Protein AF-A0A2V8TGN6-F1 (afdb_monomer)

Nearest PDB structures (foldseek):
  2x7m-assembly1_A  TM=7.343E-01  e=1.827E-06  Methanopyrus kandleri AV19
  3zvs-assembly3_C  TM=8.203E-01  e=1.052E-05  Archaeoglobus fulgidus
  3lmc-assembly1_A  TM=6.578E-01  e=2.519E-04  Methanocorpusculum labreanum Z
  2p1r-assembly2_D  TM=4.481E-01  e=7.794E-01  Salmonella enterica subsp. enterica serovar Typhimurium str. LT2
  1b0a-assembly1_A  TM=4.377E-01  e=5.813E+00  Escherichia coli K-12

Secondary structure (DSSP, 8-state):
---PPPEEEEEESS--HHHHHHHHHHHHHHH-S-EEE-PPPPPPTT-EETTTTEEEHHHHHHHSPPSS--PPPPPP-----S--------------PPPPSEEEEEESSEEEETTEEEESEEEETTTTEEEEE-TTT--------------------------------PPP-

Foldseek 3Di:
DPQFFEEEEAEEPPDDPVRVVVVQVVCCVVVVGHYYYDYHQYQDPPQQDPVLREGAFVRVQVSFQQLDPPPPDPPDPPPDPDDDDDDDDDDPDDPDDPRHQAYEYEYAGFYDHVPGSTDQKDDDVVSRYMYGYDPVVDPPPPPPPPPPDDDDDDDDDDDDDDDDDDDDDDDDD

Radius of gyration: 22.88 Å; Cα contacts (8 Å, |Δi|>4): 226; chains: 1; bounding box: 48×79×53 Å

Sequence (173 aa):
MEGKPAVILHPVGPLDREEMDAIVRQARRAIGLAVEVGAEIAFPPGALDSRRGQILAPRLLAAVPATVETPPPPLPPITYGGAVAASSPTVASRPAQPAPFARVAVADQDLYAPGQEFIFALADAKGRRAVLARPRCGRSRRSTGRTTGSAARATTSSVAGCAGSLEAGVPQA

Structure (mmCIF, N/CA/C/O backbone):
data_AF-A0A2V8TGN6-F1
#
_entry.id   AF-A0A2V8TGN6-F1
#
loop_
_atom_site.group_PDB
_atom_site.id
_atom_site.type_symbol
_atom_site.label_atom_id
_atom_site.label_alt_id
_atom_site.label_comp_id
_atom_site.label_asym_id
_atom_site.label_entity_id
_atom_site.label_seq_id
_atom_site.pdbx_PDB_ins_code
_atom_site.Cartn_x
_atom_site.Cartn_y
_atom_site.Cartn_z
_atom_site.occupancy
_atom_site.B_iso_or_equiv
_atom_site.auth_seq_id
_atom_site.auth_comp_id
_atom_site.auth_asym_id
_atom_site.auth_atom_id
_atom_site.pdbx_PDB_model_num
ATOM 1 N N . MET A 1 1 ? -6.617 9.748 27.458 1.00 47.91 1 MET A N 1
ATOM 2 C CA . MET A 1 1 ? -6.953 9.863 26.026 1.00 47.91 1 MET A CA 1
ATOM 3 C C . MET A 1 1 ? -6.569 8.544 25.387 1.00 47.91 1 MET A C 1
ATOM 5 O O . MET A 1 1 ? -5.385 8.312 25.185 1.00 47.91 1 MET A O 1
ATOM 9 N N . GLU A 1 2 ? -7.530 7.638 25.209 1.00 51.69 2 GLU A N 1
ATOM 10 C CA . GLU A 1 2 ? -7.289 6.372 24.507 1.00 51.69 2 GLU A CA 1
ATOM 11 C C . GLU A 1 2 ? -6.730 6.668 23.115 1.00 51.69 2 GLU A C 1
ATOM 13 O O . GLU A 1 2 ? -7.263 7.509 22.385 1.00 51.69 2 GLU A O 1
ATOM 18 N N . GLY A 1 3 ? -5.607 6.032 22.781 1.00 63.72 3 GLY A N 1
ATOM 19 C CA . GLY A 1 3 ? -4.946 6.211 21.496 1.00 63.72 3 GLY A CA 1
ATOM 20 C C . GLY A 1 3 ? -5.881 5.757 20.385 1.00 63.72 3 GLY A C 1
ATOM 21 O O . GLY A 1 3 ? -6.118 4.562 20.230 1.00 63.72 3 GLY A O 1
ATOM 22 N N . LYS A 1 4 ? -6.443 6.711 19.632 1.00 70.00 4 LYS A N 1
ATOM 23 C CA . LYS A 1 4 ? -7.260 6.398 18.456 1.00 70.00 4 LYS A CA 1
ATOM 24 C C . LYS A 1 4 ? -6.442 5.496 17.527 1.00 70.00 4 LYS A C 1
ATOM 26 O O . LYS A 1 4 ? -5.278 5.815 17.277 1.00 70.00 4 LYS A O 1
ATOM 31 N N . PRO A 1 5 ? -7.022 4.402 17.011 1.00 70.81 5 PRO A N 1
ATOM 32 C CA . PRO A 1 5 ? -6.284 3.477 16.173 1.00 70.81 5 PRO A CA 1
ATOM 33 C C . PRO A 1 5 ? -5.836 4.216 14.908 1.00 70.81 5 PRO A C 1
ATOM 35 O O . PRO A 1 5 ? -6.652 4.763 14.162 1.00 70.81 5 PRO A O 1
ATOM 38 N N . ALA A 1 6 ? -4.521 4.294 14.718 1.00 86.81 6 ALA A N 1
ATOM 39 C CA . ALA A 1 6 ? -3.920 5.049 13.631 1.00 86.81 6 ALA A CA 1
ATOM 40 C C . ALA A 1 6 ? -3.830 4.200 12.357 1.00 86.81 6 ALA A C 1
ATOM 42 O O . ALA A 1 6 ? -3.623 2.985 12.409 1.00 86.81 6 ALA A O 1
ATOM 43 N N . VAL A 1 7 ? -3.977 4.843 11.202 1.00 94.19 7 VAL A N 1
ATOM 44 C CA . VAL A 1 7 ? -3.603 4.275 9.904 1.00 94.19 7 VAL A CA 1
ATOM 45 C C . VAL A 1 7 ? -2.120 4.549 9.688 1.00 94.19 7 VAL A C 1
ATOM 47 O O . VAL A 1 7 ? -1.693 5.698 9.770 1.00 94.19 7 VAL A O 1
ATOM 50 N N . ILE A 1 8 ? -1.329 3.518 9.400 1.00 95.50 8 ILE A N 1
ATOM 51 C CA . ILE A 1 8 ? 0.108 3.678 9.146 1.00 95.50 8 ILE A CA 1
ATOM 52 C C . ILE A 1 8 ? 0.356 3.633 7.641 1.00 95.50 8 ILE A C 1
ATOM 54 O O . ILE A 1 8 ? 0.021 2.645 6.986 1.00 95.50 8 ILE A O 1
ATOM 58 N N . LEU A 1 9 ? 0.953 4.691 7.096 1.00 96.56 9 LEU A N 1
ATOM 59 C CA . LEU A 1 9 ? 1.386 4.769 5.706 1.00 96.56 9 LEU A CA 1
ATOM 60 C C . LEU A 1 9 ? 2.859 4.383 5.599 1.00 96.56 9 LEU A C 1
ATOM 62 O O . LEU A 1 9 ? 3.710 5.008 6.222 1.00 96.56 9 LEU A O 1
ATOM 66 N N . HIS A 1 10 ? 3.163 3.381 4.792 1.00 97.06 10 HIS A N 1
ATOM 67 C CA . HIS A 1 10 ? 4.518 2.918 4.534 1.00 97.06 10 HIS A CA 1
ATOM 68 C C . HIS A 1 10 ? 4.951 3.367 3.132 1.00 97.06 10 HIS A C 1
ATOM 70 O O . HIS A 1 10 ? 4.313 2.953 2.161 1.00 97.06 10 HIS A O 1
ATOM 76 N N . PRO A 1 11 ? 5.993 4.201 2.986 1.00 97.12 11 PRO A N 1
ATOM 77 C CA . PRO A 1 11 ? 6.512 4.531 1.666 1.00 97.12 11 PRO A CA 1
ATOM 78 C C . PRO A 1 11 ? 7.177 3.302 1.033 1.00 97.12 11 PRO A C 1
ATOM 80 O O . PRO A 1 11 ? 7.785 2.482 1.727 1.00 97.12 11 PRO A O 1
ATOM 83 N N . VAL A 1 12 ? 7.033 3.174 -0.284 1.00 96.12 12 VAL A N 1
ATOM 84 C CA . VAL A 1 12 ? 7.664 2.144 -1.111 1.00 96.12 12 VAL A CA 1
ATOM 85 C C . VAL A 1 12 ? 8.347 2.838 -2.285 1.00 96.12 12 VAL A C 1
ATOM 87 O O . VAL A 1 12 ? 7.674 3.348 -3.183 1.00 96.12 12 VAL A O 1
ATOM 90 N N . GLY A 1 13 ? 9.680 2.840 -2.268 1.00 92.44 13 GLY A N 1
ATOM 91 C CA . GLY A 1 13 ? 10.501 3.518 -3.267 1.00 92.44 13 GLY A CA 1
ATOM 92 C C . GLY A 1 13 ? 10.798 4.984 -2.935 1.00 92.44 13 GLY A C 1
ATOM 93 O O . GLY A 1 13 ? 10.536 5.426 -1.815 1.00 92.44 13 GLY A O 1
ATOM 94 N N . PRO A 1 14 ? 11.376 5.739 -3.890 1.00 91.31 14 PRO A N 1
ATOM 95 C CA . PRO A 1 14 ? 11.829 7.117 -3.698 1.00 91.31 14 PRO A CA 1
ATOM 96 C C . PRO A 1 14 ? 10.657 8.106 -3.568 1.00 91.31 14 PRO A C 1
ATOM 98 O O . PRO A 1 14 ? 10.357 8.882 -4.473 1.00 91.31 14 PRO A O 1
ATOM 101 N N . LEU A 1 15 ? 9.988 8.076 -2.418 1.00 90.94 15 LEU A N 1
ATOM 102 C CA . LEU A 1 15 ? 8.974 9.043 -2.014 1.00 90.94 15 LEU A CA 1
ATOM 103 C C . LEU A 1 15 ? 9.602 10.092 -1.102 1.00 90.94 15 LEU A C 1
ATOM 105 O O . LEU A 1 15 ? 10.072 9.784 -0.005 1.00 90.94 15 LEU A O 1
ATOM 109 N N . ASP A 1 16 ? 9.568 11.347 -1.540 1.00 91.94 16 ASP A N 1
ATOM 110 C CA . ASP A 1 16 ? 10.080 12.454 -0.745 1.00 91.94 16 ASP A CA 1
ATOM 111 C C . ASP A 1 16 ? 9.243 12.655 0.524 1.00 91.94 16 ASP A C 1
ATOM 113 O O . ASP A 1 16 ? 8.016 12.511 0.543 1.00 91.94 16 ASP A O 1
ATOM 117 N N . ARG A 1 17 ? 9.906 13.070 1.604 1.00 90.62 17 ARG A N 1
ATOM 118 C CA . ARG A 1 17 ? 9.247 13.304 2.895 1.00 90.62 17 ARG A CA 1
ATOM 119 C C . ARG A 1 17 ? 8.128 14.345 2.810 1.00 90.62 17 ARG A C 1
ATOM 121 O O . ARG A 1 17 ? 7.062 14.134 3.378 1.00 90.62 17 ARG A O 1
ATOM 128 N N . GLU A 1 18 ? 8.349 15.437 2.074 1.00 92.62 18 GLU A N 1
ATOM 129 C CA . GLU A 1 18 ? 7.343 16.495 1.872 1.00 92.62 18 GLU A CA 1
ATOM 130 C C . GLU A 1 18 ? 6.064 15.942 1.229 1.00 92.62 18 GLU A C 1
ATOM 132 O O . GLU A 1 18 ? 4.944 16.334 1.572 1.00 92.62 18 GLU A O 1
ATOM 137 N N . GLU A 1 19 ? 6.234 15.005 0.302 1.00 91.50 19 GLU A N 1
ATOM 138 C CA . GLU A 1 19 ? 5.133 14.373 -0.391 1.00 91.50 19 GLU A CA 1
ATOM 139 C C . GLU A 1 19 ? 4.360 13.425 0.522 1.00 91.50 19 GLU A C 1
ATOM 141 O O . GLU A 1 19 ? 3.133 13.511 0.591 1.00 91.50 19 GLU A O 1
ATOM 146 N N . MET A 1 20 ? 5.064 12.577 1.273 1.00 95.00 20 MET A N 1
ATOM 147 C CA . MET A 1 20 ? 4.429 11.726 2.276 1.00 95.00 20 MET A CA 1
ATOM 148 C C . MET A 1 20 ? 3.659 12.556 3.304 1.00 95.00 20 MET A C 1
ATOM 150 O O . MET A 1 20 ? 2.516 12.226 3.624 1.00 95.00 20 MET A O 1
ATOM 154 N N . ASP A 1 21 ? 4.212 13.685 3.750 1.00 94.56 21 ASP A N 1
ATOM 155 C CA . ASP A 1 21 ? 3.523 14.605 4.654 1.00 94.56 21 ASP A CA 1
ATOM 156 C C . ASP A 1 21 ? 2.257 15.204 4.014 1.00 94.56 21 ASP A C 1
ATOM 158 O O . ASP A 1 21 ? 1.237 15.378 4.689 1.00 94.56 21 ASP A O 1
ATOM 162 N N . ALA A 1 22 ? 2.279 15.504 2.711 1.00 93.50 22 ALA A N 1
ATOM 163 C CA . ALA A 1 22 ? 1.097 15.964 1.982 1.00 93.50 22 ALA A CA 1
ATOM 164 C C . ALA A 1 22 ? 0.007 14.883 1.909 1.00 93.50 22 ALA A C 1
ATOM 166 O O . ALA A 1 22 ? -1.159 15.176 2.193 1.00 93.50 22 ALA A O 1
ATOM 167 N N . ILE A 1 23 ? 0.389 13.637 1.612 1.00 93.94 23 ILE A N 1
ATOM 168 C CA . ILE A 1 23 ? -0.522 12.484 1.583 1.00 93.94 23 ILE A CA 1
ATOM 169 C C . ILE A 1 23 ? -1.134 12.261 2.970 1.00 93.94 23 ILE A C 1
ATOM 171 O O . ILE A 1 23 ? -2.351 12.120 3.085 1.00 93.94 23 ILE A O 1
ATOM 175 N N . VAL A 1 24 ? -0.331 12.310 4.037 1.00 95.25 24 VAL A N 1
ATOM 176 C CA . VAL A 1 24 ? -0.809 12.188 5.423 1.00 95.25 24 VAL A CA 1
ATOM 177 C C . VAL A 1 24 ? -1.819 13.279 5.757 1.00 95.25 24 VAL A C 1
ATOM 179 O O . VAL A 1 24 ? -2.886 12.974 6.290 1.00 95.25 24 VAL A O 1
ATOM 182 N N . ARG A 1 25 ? -1.531 14.549 5.438 1.00 95.06 25 ARG A N 1
ATOM 183 C CA . ARG A 1 25 ? -2.471 15.656 5.688 1.00 95.06 25 ARG A CA 1
ATOM 184 C C . ARG A 1 25 ? -3.803 15.437 4.972 1.00 95.06 25 ARG A C 1
ATOM 186 O O . ARG A 1 25 ? -4.857 15.621 5.582 1.00 95.06 25 ARG A O 1
ATOM 193 N N . GLN A 1 26 ? -3.763 15.024 3.707 1.00 94.50 26 GLN A N 1
ATOM 194 C CA . GLN A 1 26 ? -4.968 14.764 2.922 1.00 94.50 26 GLN A CA 1
ATOM 195 C C . GLN A 1 26 ? -5.750 13.557 3.459 1.00 94.50 26 GLN A C 1
ATOM 197 O O . GLN A 1 26 ? -6.962 13.655 3.641 1.00 94.50 26 GLN A O 1
ATOM 202 N N . ALA A 1 27 ? -5.068 12.459 3.789 1.00 93.56 27 ALA A N 1
ATOM 203 C CA . ALA A 1 27 ? -5.680 11.259 4.353 1.00 93.56 27 ALA A CA 1
ATOM 204 C C . ALA A 1 27 ? -6.326 11.530 5.722 1.00 93.56 27 ALA A C 1
ATOM 206 O O . ALA A 1 27 ? -7.468 11.132 5.946 1.00 93.56 27 ALA A O 1
ATOM 207 N N . ARG A 1 28 ? -5.653 12.277 6.612 1.00 94.56 28 ARG A N 1
ATOM 208 C CA . ARG A 1 28 ? -6.223 12.703 7.907 1.00 94.56 28 ARG A CA 1
ATOM 209 C C . ARG A 1 28 ? -7.505 13.505 7.713 1.00 94.56 28 ARG A C 1
ATOM 211 O O . ARG A 1 28 ? -8.491 13.251 8.398 1.00 94.56 28 ARG A O 1
ATOM 218 N N . ARG A 1 29 ? -7.500 14.451 6.767 1.00 95.25 29 ARG A N 1
ATOM 219 C CA . ARG A 1 29 ? -8.672 15.281 6.458 1.00 95.25 29 ARG A CA 1
ATOM 220 C C . ARG A 1 29 ? -9.831 14.459 5.891 1.00 95.25 29 ARG A C 1
ATOM 222 O O . ARG A 1 29 ? -10.971 14.737 6.239 1.00 95.25 29 ARG A O 1
ATOM 229 N N . ALA A 1 30 ? -9.549 13.489 5.023 1.00 94.44 30 ALA A N 1
ATOM 230 C CA . ALA A 1 30 ? -10.573 12.687 4.358 1.00 94.44 30 ALA A CA 1
ATOM 231 C C . ALA A 1 30 ? -11.187 11.614 5.272 1.00 94.44 30 ALA A C 1
ATOM 233 O O . ALA A 1 30 ? -12.394 11.409 5.247 1.00 94.44 30 ALA A O 1
ATOM 234 N N . ILE A 1 31 ? -10.362 10.933 6.073 1.00 92.94 31 ILE A N 1
ATOM 235 C CA . ILE A 1 31 ? -10.778 9.762 6.861 1.00 92.94 31 ILE A CA 1
ATOM 236 C C . ILE A 1 31 ? -11.197 10.164 8.287 1.00 92.94 31 ILE A C 1
ATOM 238 O O . ILE A 1 31 ? -11.948 9.447 8.941 1.00 92.94 31 ILE A O 1
ATOM 242 N N . GLY A 1 32 ? -10.706 11.296 8.805 1.00 92.50 32 GLY A N 1
ATOM 243 C CA . GLY A 1 32 ? -10.969 11.724 10.186 1.00 92.50 32 GLY A CA 1
ATOM 244 C C . GLY A 1 32 ? -10.274 10.864 11.253 1.00 92.50 32 GLY A C 1
ATOM 245 O O . GLY A 1 32 ? -10.562 10.997 12.444 1.00 92.50 32 GLY A O 1
ATOM 246 N N . LEU A 1 33 ? -9.351 9.987 10.843 1.00 91.31 33 LEU A N 1
ATOM 247 C CA . LEU A 1 33 ? -8.527 9.156 11.720 1.00 91.31 33 LEU A CA 1
ATOM 248 C C . LEU A 1 33 ? -7.108 9.719 11.850 1.00 91.31 33 LEU A C 1
ATOM 250 O O . LEU A 1 33 ? -6.636 10.491 11.011 1.00 91.31 33 LEU A O 1
ATOM 254 N N . ALA A 1 34 ? -6.411 9.305 12.911 1.00 92.50 34 ALA A N 1
ATOM 255 C CA . ALA A 1 34 ? -4.977 9.533 13.016 1.00 92.50 34 ALA A CA 1
ATOM 256 C C . ALA A 1 34 ? -4.268 8.764 11.891 1.00 92.50 34 ALA A C 1
ATOM 258 O O . ALA A 1 34 ? -4.564 7.595 11.650 1.00 92.50 34 ALA A O 1
ATOM 259 N N . VAL A 1 35 ? -3.350 9.429 11.193 1.00 95.12 35 VAL A N 1
ATOM 260 C CA . VAL A 1 35 ? -2.538 8.815 10.134 1.00 95.12 35 VAL A CA 1
ATOM 261 C C . VAL A 1 35 ? -1.080 9.101 10.430 1.00 95.12 35 VAL A C 1
ATOM 263 O O . VAL A 1 35 ? -0.732 10.259 10.659 1.00 95.12 35 VAL A O 1
ATOM 266 N N . GLU A 1 36 ? -0.236 8.085 10.422 1.00 94.88 36 GLU A N 1
ATOM 267 C CA . GLU A 1 36 ? 1.190 8.184 10.733 1.00 94.88 36 GLU A CA 1
ATOM 268 C C . GLU A 1 36 ? 2.023 7.621 9.586 1.00 94.88 36 GLU A C 1
ATOM 270 O O . GLU A 1 36 ? 1.538 6.804 8.808 1.00 94.88 36 GLU A O 1
ATOM 275 N N . VAL A 1 37 ? 3.275 8.062 9.471 1.00 95.81 37 VAL A N 1
ATOM 276 C CA . VAL A 1 37 ? 4.224 7.494 8.507 1.00 95.81 37 VAL A CA 1
ATOM 277 C C . VAL A 1 37 ? 5.027 6.412 9.216 1.00 95.81 37 VAL A C 1
ATOM 279 O O . VAL A 1 37 ? 5.660 6.672 10.237 1.00 95.81 37 VAL A O 1
ATOM 282 N N . GLY A 1 38 ? 4.960 5.193 8.695 1.00 94.56 38 GLY A N 1
ATOM 283 C CA . GLY A 1 38 ? 5.736 4.052 9.158 1.00 94.56 38 GLY A CA 1
ATOM 284 C C . GLY A 1 38 ? 7.106 3.968 8.492 1.00 94.56 38 GLY A C 1
ATOM 285 O O . GLY A 1 38 ? 7.492 4.813 7.688 1.00 94.56 38 GLY A O 1
ATOM 286 N N . ALA A 1 39 ? 7.836 2.901 8.816 1.00 94.75 39 ALA A N 1
ATOM 287 C CA . ALA A 1 39 ? 9.095 2.582 8.152 1.00 94.75 39 ALA A CA 1
ATOM 288 C C . ALA A 1 39 ? 8.889 2.328 6.649 1.00 94.75 39 ALA A C 1
ATOM 290 O O . ALA A 1 39 ? 7.852 1.792 6.246 1.00 94.75 39 ALA A O 1
ATOM 291 N N . GLU A 1 40 ? 9.888 2.679 5.845 1.00 95.56 40 GLU A N 1
ATOM 292 C CA . GLU A 1 40 ? 9.925 2.346 4.423 1.00 95.56 40 GLU A CA 1
ATOM 293 C C . GLU A 1 40 ? 9.923 0.825 4.225 1.00 95.56 40 GLU A C 1
ATOM 295 O O . GLU A 1 40 ? 10.603 0.087 4.943 1.00 95.56 40 GLU A O 1
ATOM 300 N N . ILE A 1 41 ? 9.131 0.351 3.263 1.00 95.69 41 ILE A N 1
ATOM 301 C CA . ILE A 1 41 ? 9.097 -1.061 2.883 1.00 95.69 41 ILE A CA 1
ATOM 302 C C . ILE A 1 41 ? 10.011 -1.247 1.676 1.00 95.69 41 ILE A C 1
ATOM 304 O O . ILE A 1 41 ? 9.791 -0.665 0.614 1.00 95.69 41 ILE A O 1
ATOM 308 N N . ALA A 1 42 ? 11.017 -2.106 1.836 1.00 94.31 42 ALA A N 1
ATOM 309 C CA . ALA A 1 42 ? 11.882 -2.506 0.738 1.00 94.31 42 ALA A CA 1
ATOM 310 C C . ALA A 1 42 ? 11.085 -3.237 -0.354 1.00 94.31 42 ALA A C 1
ATOM 312 O O . ALA A 1 42 ? 10.163 -4.007 -0.069 1.00 94.31 42 ALA A O 1
ATOM 313 N N . PHE A 1 43 ? 11.478 -3.039 -1.612 1.00 93.06 43 PHE A N 1
ATOM 314 C CA . PHE A 1 43 ? 10.848 -3.726 -2.733 1.00 93.06 43 PHE A CA 1
ATOM 315 C C . PHE A 1 43 ? 11.006 -5.248 -2.608 1.00 93.06 43 PHE A C 1
ATOM 317 O O . PHE A 1 43 ? 12.136 -5.740 -2.531 1.00 93.06 43 PHE A O 1
ATOM 324 N N . PRO A 1 44 ? 9.901 -6.017 -2.636 1.00 93.94 44 PRO A N 1
ATOM 325 C CA . PRO A 1 44 ? 10.002 -7.463 -2.635 1.00 93.94 44 PRO A CA 1
ATOM 326 C C . PRO A 1 44 ? 10.707 -7.935 -3.917 1.00 93.94 44 PRO A C 1
ATOM 328 O O . PRO A 1 44 ? 10.391 -7.445 -5.009 1.00 93.94 44 P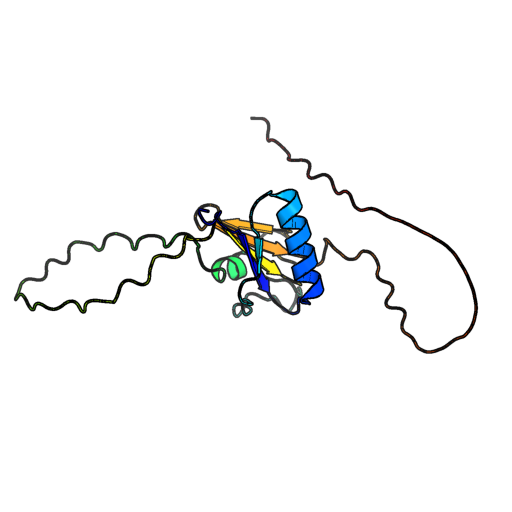RO A O 1
ATOM 331 N N . PRO A 1 45 ? 11.632 -8.908 -3.833 1.00 94.06 45 PRO A N 1
ATOM 332 C CA . PRO A 1 45 ? 12.324 -9.414 -5.012 1.00 94.06 45 PRO A CA 1
ATOM 333 C C . PRO A 1 45 ? 11.315 -9.991 -6.011 1.00 94.06 45 PRO A C 1
ATOM 335 O O . PRO A 1 45 ? 10.379 -10.707 -5.641 1.00 94.06 45 PRO A O 1
ATOM 338 N N . GLY A 1 46 ? 11.484 -9.650 -7.290 1.00 94.69 46 GLY A N 1
ATOM 339 C CA . GLY A 1 46 ? 10.582 -10.065 -8.370 1.00 94.69 46 GLY A CA 1
ATOM 340 C C . GLY A 1 46 ? 9.196 -9.409 -8.351 1.00 94.69 46 GLY A C 1
ATOM 341 O O . GLY A 1 46 ? 8.317 -9.858 -9.080 1.00 94.69 46 GLY A O 1
ATOM 342 N N . ALA A 1 47 ? 8.963 -8.387 -7.520 1.00 96.19 47 ALA A N 1
ATOM 343 C CA . ALA A 1 47 ? 7.729 -7.605 -7.582 1.00 96.19 47 ALA A CA 1
ATOM 344 C C . ALA A 1 47 ? 7.752 -6.573 -8.716 1.00 96.19 47 ALA A C 1
ATOM 346 O O . ALA A 1 47 ? 6.705 -6.279 -9.281 1.00 96.19 47 ALA A O 1
ATOM 347 N N . LEU A 1 48 ? 8.927 -6.039 -9.053 1.00 96.38 48 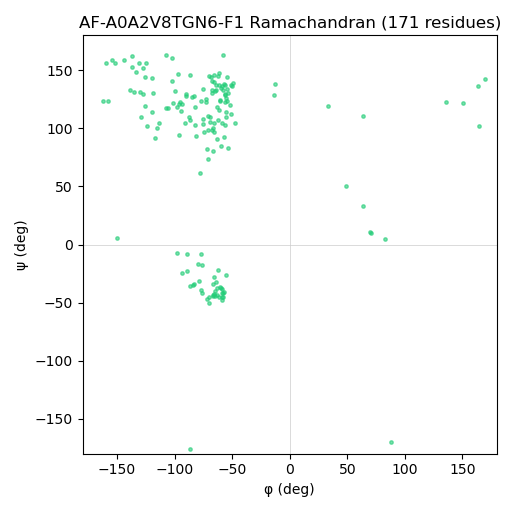LEU A N 1
ATOM 348 C CA . LEU A 1 48 ? 9.100 -5.116 -10.169 1.00 96.38 48 LEU A CA 1
ATOM 349 C C . LEU A 1 48 ? 9.222 -5.895 -11.482 1.00 96.38 48 LEU A C 1
ATOM 351 O O . LEU A 1 48 ? 10.168 -6.661 -11.669 1.00 96.38 48 LEU A O 1
ATOM 355 N N . ASP A 1 49 ? 8.293 -5.664 -12.403 1.00 96.25 49 ASP A N 1
ATOM 356 C CA . ASP A 1 49 ? 8.438 -6.091 -13.790 1.00 96.25 49 ASP A CA 1
ATOM 357 C C . ASP A 1 49 ? 9.291 -5.058 -14.534 1.00 96.25 49 ASP A C 1
ATOM 359 O O . ASP A 1 49 ? 8.813 -3.984 -14.902 1.00 96.25 49 ASP A O 1
ATOM 363 N N . SER A 1 50 ? 10.566 -5.379 -14.768 1.00 94.56 50 SER A N 1
ATOM 364 C CA . SER A 1 50 ? 11.506 -4.490 -15.461 1.00 94.56 50 SER A CA 1
ATOM 365 C C . SER A 1 50 ? 11.108 -4.176 -16.905 1.00 94.56 50 SER A C 1
ATOM 367 O O . SER A 1 50 ? 11.566 -3.173 -17.443 1.00 94.56 50 SER A O 1
ATOM 369 N N . ARG A 1 51 ? 10.275 -5.007 -17.550 1.00 95.88 51 ARG A N 1
ATOM 370 C CA . ARG A 1 51 ? 9.799 -4.744 -18.916 1.00 95.88 51 ARG A CA 1
ATOM 371 C C . ARG A 1 51 ? 8.699 -3.689 -18.923 1.00 95.88 51 ARG A C 1
ATOM 373 O O . ARG A 1 51 ? 8.667 -2.861 -19.826 1.00 95.88 51 ARG A O 1
ATOM 380 N N . ARG A 1 52 ? 7.806 -3.727 -17.928 1.00 93.44 52 ARG A N 1
ATOM 381 C CA . ARG A 1 52 ? 6.683 -2.783 -17.794 1.00 93.44 52 ARG A CA 1
ATOM 382 C 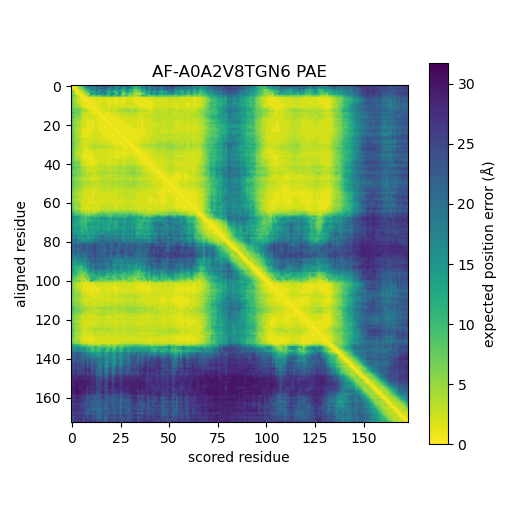C . ARG A 1 52 ? 7.037 -1.533 -16.987 1.00 93.44 52 ARG A C 1
ATOM 384 O O . ARG A 1 52 ? 6.366 -0.519 -17.133 1.00 93.44 52 ARG A O 1
ATOM 391 N N . GLY A 1 53 ? 8.056 -1.601 -16.128 1.00 94.12 53 GLY A N 1
ATOM 392 C CA . GLY A 1 53 ? 8.320 -0.567 -15.123 1.00 94.12 53 GLY A CA 1
ATOM 393 C C . GLY A 1 53 ? 7.179 -0.452 -14.106 1.00 94.12 53 GLY A C 1
ATOM 394 O O . GLY A 1 53 ? 6.849 0.647 -13.670 1.00 94.12 53 GLY A O 1
ATOM 395 N N . GLN A 1 54 ? 6.523 -1.576 -13.798 1.00 96.31 54 GLN A N 1
ATOM 396 C CA . GLN A 1 54 ? 5.350 -1.645 -12.926 1.00 96.31 54 GLN A CA 1
ATOM 397 C C . GLN A 1 54 ? 5.557 -2.681 -11.824 1.00 96.31 54 GLN A C 1
ATOM 399 O O . GLN A 1 54 ? 6.247 -3.687 -12.012 1.00 96.31 54 GLN A O 1
ATOM 404 N N . ILE A 1 55 ? 4.911 -2.467 -10.682 1.00 97.00 55 ILE A N 1
ATOM 405 C CA . ILE A 1 55 ? 4.996 -3.366 -9.533 1.00 97.00 55 ILE A CA 1
ATOM 406 C C . ILE A 1 55 ? 3.769 -4.280 -9.494 1.00 97.00 55 ILE A C 1
ATOM 408 O O . ILE A 1 55 ? 2.624 -3.828 -9.558 1.00 97.00 55 ILE A O 1
ATOM 412 N N . LEU A 1 56 ? 4.002 -5.578 -9.319 1.00 97.81 56 LEU A N 1
ATOM 413 C CA . LEU A 1 56 ? 2.962 -6.576 -9.114 1.00 97.81 56 LEU A CA 1
ATOM 414 C C . LEU A 1 56 ? 2.313 -6.374 -7.736 1.00 97.81 56 LEU A C 1
ATOM 416 O O . LEU A 1 56 ? 2.883 -6.722 -6.697 1.00 97.81 56 LEU A O 1
ATOM 420 N N . ALA A 1 57 ? 1.097 -5.833 -7.720 1.00 97.56 57 ALA A N 1
ATOM 421 C CA . ALA A 1 57 ? 0.415 -5.419 -6.498 1.00 97.56 57 ALA A CA 1
ATOM 422 C C . ALA A 1 57 ? 0.212 -6.544 -5.468 1.00 97.56 57 ALA A C 1
ATOM 424 O O . ALA A 1 57 ? 0.474 -6.295 -4.292 1.00 97.56 57 ALA A O 1
ATOM 425 N N . PRO A 1 58 ? -0.166 -7.786 -5.845 1.00 97.62 58 PRO A N 1
ATOM 426 C CA . PRO A 1 58 ? -0.269 -8.884 -4.881 1.00 97.62 58 PRO A CA 1
ATOM 427 C C . PRO A 1 58 ? 1.050 -9.200 -4.161 1.00 97.62 58 PRO A C 1
ATOM 429 O O . PRO A 1 58 ? 1.047 -9.489 -2.965 1.00 97.62 58 PRO A O 1
ATOM 432 N N . ARG A 1 59 ? 2.190 -9.112 -4.865 1.00 97.06 59 ARG A N 1
ATOM 433 C CA . ARG A 1 59 ? 3.527 -9.312 -4.275 1.00 97.06 59 ARG A CA 1
ATOM 434 C C . ARG A 1 59 ? 3.859 -8.204 -3.284 1.00 97.06 59 ARG A C 1
ATOM 436 O O . ARG A 1 59 ? 4.359 -8.497 -2.202 1.00 97.06 59 ARG A O 1
ATOM 443 N N . LEU A 1 60 ? 3.567 -6.952 -3.638 1.00 97.06 60 LEU A N 1
ATOM 444 C CA . LEU A 1 60 ? 3.798 -5.824 -2.739 1.00 97.06 60 LEU A CA 1
ATOM 445 C C . LEU A 1 60 ? 2.890 -5.892 -1.503 1.00 97.06 60 LEU A C 1
ATOM 447 O O . LEU A 1 60 ? 3.363 -5.701 -0.389 1.00 97.06 60 LEU A O 1
ATOM 451 N N . LEU A 1 61 ? 1.614 -6.242 -1.679 1.00 96.88 61 LEU A N 1
ATOM 452 C CA . LEU A 1 61 ? 0.650 -6.389 -0.586 1.00 96.88 61 LEU A CA 1
ATOM 453 C C . LEU A 1 61 ? 1.077 -7.468 0.420 1.00 96.88 61 LEU A C 1
ATOM 455 O O . LEU A 1 61 ? 0.893 -7.295 1.623 1.00 96.88 61 LEU A O 1
ATOM 459 N N . ALA A 1 62 ? 1.682 -8.559 -0.056 1.00 95.62 62 ALA A N 1
ATOM 460 C CA . ALA A 1 62 ? 2.220 -9.614 0.799 1.00 95.62 62 ALA A CA 1
ATOM 461 C C . ALA A 1 62 ? 3.407 -9.148 1.664 1.00 95.62 62 ALA A C 1
ATOM 463 O O . ALA A 1 62 ? 3.593 -9.683 2.754 1.00 95.62 62 ALA A O 1
ATOM 464 N N . ALA A 1 63 ? 4.175 -8.151 1.209 1.00 95.56 63 ALA A N 1
ATOM 465 C CA . ALA A 1 63 ? 5.269 -7.554 1.977 1.00 95.56 63 ALA A CA 1
ATOM 466 C C . ALA A 1 63 ? 4.787 -6.539 3.027 1.00 95.56 63 ALA A C 1
ATOM 468 O O . ALA A 1 63 ? 5.534 -6.210 3.948 1.00 95.56 63 ALA A O 1
ATOM 469 N N . VAL A 1 64 ? 3.543 -6.056 2.923 1.00 95.25 64 VAL A N 1
ATOM 470 C CA . VAL A 1 64 ? 2.959 -5.190 3.951 1.00 95.25 64 VAL A CA 1
ATOM 471 C C . VAL A 1 64 ? 2.632 -6.041 5.182 1.00 95.25 64 VAL A C 1
ATOM 473 O O . VAL A 1 64 ? 1.851 -6.996 5.066 1.00 95.25 64 VAL A O 1
ATOM 476 N N . PRO A 1 65 ? 3.186 -5.708 6.364 1.00 90.69 65 PRO A N 1
ATOM 477 C CA . PRO A 1 65 ? 2.905 -6.447 7.588 1.00 90.69 65 PRO A CA 1
ATOM 478 C C . PRO A 1 65 ? 1.402 -6.442 7.869 1.00 90.69 65 PRO A C 1
ATOM 480 O O . PRO A 1 65 ? 0.749 -5.402 7.787 1.00 90.69 65 PRO A O 1
ATOM 483 N N . ALA A 1 66 ? 0.840 -7.608 8.180 1.00 87.25 66 ALA A N 1
ATOM 484 C CA . ALA A 1 66 ? -0.558 -7.699 8.574 1.00 87.25 66 ALA A CA 1
ATOM 485 C C . ALA A 1 66 ? -0.750 -7.019 9.934 1.00 87.25 66 ALA A C 1
ATOM 487 O O . ALA A 1 66 ? 0.100 -7.106 10.820 1.00 87.25 66 ALA A O 1
ATOM 488 N N . THR A 1 67 ? -1.866 -6.314 10.089 1.00 80.62 67 THR A N 1
ATOM 489 C CA . THR A 1 67 ? -2.167 -5.625 11.351 1.00 80.62 67 THR A CA 1
ATOM 490 C C . THR A 1 67 ? -2.804 -6.560 12.367 1.00 80.62 67 THR A C 1
ATOM 492 O O . THR A 1 67 ? -2.584 -6.436 13.568 1.00 80.62 67 THR A O 1
ATOM 495 N N . VAL A 1 68 ? -3.599 -7.501 11.866 1.00 74.94 68 VAL A N 1
ATOM 496 C CA . VAL A 1 68 ? -4.123 -8.600 12.659 1.00 74.94 68 VAL A CA 1
ATOM 497 C C . VAL A 1 68 ? -3.071 -9.692 12.591 1.00 74.94 68 VAL A C 1
ATOM 499 O O . VAL A 1 68 ? -2.858 -10.279 11.528 1.00 74.94 68 VAL A O 1
ATOM 502 N N . GLU A 1 69 ? -2.392 -9.932 13.710 1.00 61.84 69 GLU A N 1
ATOM 503 C CA . GLU A 1 69 ? -1.687 -11.190 13.911 1.00 61.84 69 GLU A CA 1
ATOM 504 C C . GLU A 1 69 ? -2.749 -12.271 13.737 1.00 61.84 69 GLU A C 1
ATOM 506 O O . GLU A 1 69 ? -3.660 -12.403 14.554 1.00 61.84 69 GLU A O 1
ATOM 511 N N . THR A 1 70 ? -2.743 -12.936 12.580 1.00 61.47 70 THR A N 1
ATOM 512 C CA . THR A 1 70 ? -3.634 -14.073 12.381 1.00 61.47 70 THR A CA 1
ATOM 513 C C . THR A 1 70 ? -3.196 -15.066 13.442 1.00 61.47 70 THR A C 1
ATOM 515 O O . THR A 1 70 ? -2.028 -15.464 13.393 1.00 61.47 70 THR A O 1
ATOM 518 N N . PRO A 1 71 ? -4.050 -15.398 14.429 1.00 65.94 71 PRO A N 1
ATOM 519 C CA . PRO A 1 71 ? -3.653 -16.345 15.450 1.00 65.94 71 PRO A CA 1
ATOM 520 C C . PRO A 1 71 ? -3.180 -17.597 14.712 1.00 65.94 71 PRO A C 1
ATOM 522 O O . PRO A 1 71 ? -3.861 -18.018 13.764 1.00 65.94 71 PRO A O 1
ATOM 525 N N . PRO A 1 72 ? -1.991 -18.134 15.049 1.00 72.94 72 PRO A N 1
ATOM 526 C CA . PRO A 1 72 ? -1.507 -19.334 14.396 1.00 72.94 72 PRO A CA 1
ATOM 527 C C . PRO A 1 72 ? -2.626 -20.377 14.471 1.00 72.94 72 PRO A C 1
ATOM 529 O O . PRO A 1 72 ? -3.297 -20.461 15.509 1.00 72.94 72 PRO A O 1
ATOM 532 N N . PRO A 1 73 ? -2.893 -21.116 13.379 1.00 79.38 73 PRO A N 1
ATOM 533 C CA . PRO A 1 73 ? -3.907 -22.157 13.415 1.00 79.38 73 PRO A CA 1
ATOM 534 C C . PRO A 1 73 ? -3.637 -23.039 14.640 1.00 79.38 73 PRO A C 1
ATOM 536 O O . PRO A 1 73 ? -2.463 -23.325 14.908 1.00 79.38 73 PRO A O 1
ATOM 539 N N . PRO A 1 74 ? -4.676 -23.413 15.413 1.00 83.88 74 PRO A N 1
ATOM 540 C CA . PRO A 1 74 ? -4.486 -24.235 16.596 1.00 83.88 74 PRO A CA 1
ATOM 541 C C . PRO A 1 74 ? -3.683 -25.459 16.173 1.00 83.88 74 PRO A C 1
ATOM 543 O O . PRO A 1 74 ? -4.084 -26.183 15.258 1.00 83.88 74 PRO A O 1
ATOM 546 N N . LEU A 1 75 ? -2.505 -25.628 16.776 1.00 87.19 75 LEU A N 1
ATOM 547 C CA . LEU A 1 75 ? -1.672 -26.782 16.484 1.00 87.19 75 LEU A CA 1
ATOM 548 C C . LEU A 1 75 ? -2.516 -28.031 16.768 1.00 87.19 75 LEU A C 1
ATOM 550 O O . LEU A 1 75 ? -3.236 -28.051 17.775 1.00 87.19 75 LEU A O 1
ATOM 554 N N . PRO A 1 76 ? -2.467 -29.062 15.907 1.00 86.12 76 PRO A N 1
ATOM 555 C CA . PRO A 1 76 ? -3.087 -30.329 16.255 1.00 86.12 76 PRO A CA 1
ATOM 556 C C . PRO A 1 76 ? -2.522 -30.778 17.611 1.00 86.12 76 PRO A C 1
ATOM 558 O O . PRO A 1 76 ? -1.344 -30.517 17.883 1.00 86.12 76 PRO A O 1
ATOM 561 N N . PRO A 1 77 ? -3.327 -31.417 18.477 1.00 81.06 77 PRO A N 1
ATOM 562 C CA . PRO A 1 77 ? -2.833 -31.919 19.750 1.00 81.06 77 PRO A CA 1
ATOM 563 C C . PRO A 1 77 ? -1.646 -32.841 19.469 1.00 81.06 77 PRO A C 1
ATOM 565 O O . PRO A 1 77 ? -1.800 -33.913 18.886 1.00 81.06 77 PRO A O 1
ATOM 568 N N . ILE A 1 78 ? -0.442 -32.400 19.833 1.00 72.31 78 ILE A N 1
ATOM 569 C CA . ILE A 1 78 ? 0.752 -33.227 19.708 1.00 72.31 78 ILE A CA 1
ATOM 570 C C . ILE A 1 78 ? 0.651 -34.255 20.833 1.00 72.31 78 ILE A C 1
ATOM 572 O O . ILE A 1 78 ? 0.979 -33.969 21.983 1.00 72.31 78 ILE A O 1
ATOM 576 N N . THR A 1 79 ? 0.146 -35.449 20.524 1.00 78.25 79 THR A N 1
ATOM 577 C CA . THR A 1 79 ? 0.205 -36.592 21.439 1.00 78.25 79 THR A CA 1
ATOM 578 C C . THR A 1 79 ? 1.649 -37.080 21.490 1.00 78.25 79 THR A C 1
ATOM 580 O O . THR A 1 79 ? 2.040 -37.996 20.773 1.00 78.25 79 THR A O 1
ATOM 583 N N . TYR A 1 80 ? 2.470 -36.426 22.309 1.00 61.50 80 TYR A N 1
ATOM 584 C CA . TYR A 1 80 ? 3.823 -36.883 22.597 1.00 61.50 80 TYR A CA 1
ATOM 585 C C . TYR A 1 80 ? 3.771 -37.793 23.825 1.00 61.50 80 TYR A C 1
ATOM 587 O O . TYR A 1 80 ? 3.573 -37.342 24.954 1.00 61.50 80 TYR A O 1
ATOM 595 N N . GLY A 1 81 ? 3.887 -39.100 23.603 1.00 71.00 81 GLY A N 1
ATOM 596 C CA . GLY A 1 81 ? 4.029 -40.068 24.682 1.00 71.00 81 GLY A CA 1
ATOM 597 C C . GLY A 1 81 ? 5.406 -39.936 25.328 1.00 71.00 81 GLY A C 1
ATOM 598 O O . GLY A 1 81 ? 6.370 -40.483 24.806 1.00 71.00 81 GLY A O 1
ATOM 599 N N . GLY A 1 82 ? 5.500 -39.234 26.459 1.00 63.22 82 GLY A N 1
ATOM 600 C CA . GLY A 1 82 ? 6.644 -39.356 27.368 1.00 63.22 82 GLY A CA 1
ATOM 601 C C . GLY A 1 82 ? 7.215 -38.045 27.913 1.00 63.22 82 GLY A C 1
ATOM 602 O O . GLY A 1 82 ? 7.692 -37.206 27.161 1.00 63.22 82 GLY A O 1
ATOM 603 N N . ALA A 1 83 ? 7.234 -37.977 29.249 1.00 56.31 83 ALA A N 1
ATOM 604 C CA . ALA A 1 83 ? 8.049 -37.137 30.134 1.00 56.31 83 ALA A CA 1
ATOM 605 C C . ALA A 1 83 ? 7.883 -35.601 30.073 1.00 56.31 83 ALA A C 1
ATOM 607 O O . ALA A 1 83 ? 8.322 -34.902 29.167 1.00 56.31 83 ALA A O 1
ATOM 608 N N . VAL A 1 84 ? 7.311 -35.084 31.163 1.00 52.25 84 VAL A N 1
ATOM 609 C CA . VAL A 1 84 ? 7.168 -33.671 31.524 1.00 52.25 84 VAL A CA 1
ATOM 610 C C . VAL A 1 84 ? 8.523 -33.036 31.865 1.00 52.25 84 VAL A C 1
ATOM 612 O O . VAL A 1 84 ? 9.096 -33.309 32.915 1.00 52.25 84 VAL A O 1
ATOM 615 N N . ALA A 1 85 ? 9.020 -32.141 31.011 1.00 51.62 85 ALA A N 1
ATOM 616 C CA . ALA A 1 85 ? 10.093 -31.214 31.365 1.00 51.62 85 ALA A CA 1
ATOM 617 C C . ALA A 1 85 ? 9.537 -29.786 31.350 1.00 51.62 85 ALA A C 1
ATOM 619 O O . ALA A 1 85 ? 9.259 -29.204 30.303 1.00 51.62 85 ALA A O 1
ATOM 620 N N . ALA A 1 86 ? 9.325 -29.254 32.551 1.00 60.72 86 ALA A N 1
ATOM 621 C CA . ALA A 1 86 ? 8.923 -27.880 32.783 1.00 60.72 86 ALA A CA 1
ATOM 622 C C . ALA A 1 86 ? 10.050 -26.923 32.382 1.00 60.72 86 ALA A C 1
ATOM 624 O O . ALA A 1 86 ? 11.191 -27.135 32.789 1.00 60.72 86 ALA A O 1
ATOM 625 N N . SER A 1 87 ? 9.713 -25.868 31.634 1.00 49.56 87 SER A N 1
ATOM 626 C CA . SER A 1 87 ? 10.163 -24.476 31.830 1.00 49.56 87 SER A CA 1
ATOM 627 C C . SER A 1 87 ? 9.878 -23.673 30.561 1.00 49.56 87 SER A C 1
ATOM 629 O O . SER A 1 87 ? 10.619 -23.756 29.584 1.00 49.56 87 SER A O 1
ATOM 631 N N . SER A 1 88 ? 8.818 -22.866 30.571 1.00 55.34 88 SER A N 1
ATOM 632 C CA . SER A 1 88 ? 8.670 -21.788 29.591 1.00 55.34 88 SER A CA 1
ATOM 633 C C . SER A 1 88 ? 9.311 -20.521 30.166 1.00 55.34 88 SER A C 1
ATOM 635 O O . SER A 1 88 ? 9.013 -20.175 31.311 1.00 55.34 88 SER A O 1
ATOM 637 N N . PRO A 1 89 ? 10.191 -19.828 29.423 1.00 62.22 89 PRO A N 1
ATOM 638 C CA . PRO A 1 89 ? 10.774 -18.579 29.882 1.00 62.22 89 PRO A CA 1
ATOM 639 C C . PRO A 1 89 ? 9.692 -17.499 29.958 1.00 62.22 89 PRO A C 1
ATOM 641 O O . PRO A 1 89 ? 8.938 -17.278 29.011 1.00 62.22 89 PRO A O 1
ATOM 644 N N . THR A 1 90 ? 9.642 -16.811 31.095 1.00 56.75 90 THR A N 1
ATOM 645 C CA . THR A 1 90 ? 8.841 -15.607 31.316 1.00 56.75 90 THR A CA 1
ATOM 646 C C . THR A 1 90 ? 9.327 -14.502 30.375 1.00 56.75 90 THR A C 1
ATOM 648 O O . THR A 1 90 ? 10.244 -13.750 30.698 1.00 56.75 90 THR A O 1
ATOM 651 N N . VAL A 1 91 ? 8.739 -14.406 29.181 1.00 62.44 91 VAL A N 1
ATOM 652 C CA . VAL A 1 91 ? 8.941 -13.261 28.288 1.00 62.44 91 VAL A CA 1
ATOM 653 C C . VAL A 1 91 ? 8.226 -12.072 28.922 1.00 62.44 91 VAL A C 1
ATOM 655 O O . VAL A 1 91 ? 6.999 -12.054 29.025 1.00 62.44 91 VAL A O 1
ATOM 658 N N . ALA A 1 92 ? 9.004 -11.096 29.395 1.00 54.00 92 ALA A N 1
ATOM 659 C CA . ALA A 1 92 ? 8.492 -9.847 29.940 1.00 54.00 92 ALA A CA 1
ATOM 660 C C . ALA A 1 92 ? 7.500 -9.227 28.944 1.00 54.00 92 ALA A C 1
ATOM 662 O O . ALA A 1 92 ? 7.868 -8.830 27.837 1.00 54.00 92 ALA A O 1
ATOM 663 N N . SER A 1 93 ? 6.225 -9.201 29.328 1.00 51.78 93 SER A N 1
ATOM 664 C CA . SER A 1 93 ? 5.138 -8.706 28.491 1.00 51.78 93 SER A CA 1
ATOM 665 C C . SER A 1 93 ? 5.319 -7.207 28.274 1.00 51.78 93 SER A C 1
ATOM 667 O O . SER A 1 93 ? 5.020 -6.395 29.148 1.00 51.78 93 SER A O 1
ATOM 669 N N . ARG A 1 94 ? 5.847 -6.829 27.106 1.00 53.12 94 ARG A N 1
ATOM 670 C CA . ARG A 1 94 ? 5.836 -5.443 26.633 1.00 53.12 94 ARG A CA 1
ATOM 671 C C . ARG A 1 94 ? 4.371 -4.984 26.620 1.00 53.12 94 ARG A C 1
ATOM 673 O O . ARG A 1 94 ? 3.547 -5.716 26.070 1.00 53.12 94 ARG A O 1
ATOM 680 N N . PRO A 1 95 ? 4.020 -3.825 27.210 1.00 58.47 95 PRO A N 1
ATOM 681 C CA . PRO A 1 95 ? 2.644 -3.346 27.189 1.00 58.47 95 PRO A CA 1
ATOM 682 C C . PRO A 1 95 ? 2.173 -3.285 25.736 1.00 58.47 95 PRO A C 1
ATOM 684 O O . PRO A 1 95 ? 2.841 -2.683 24.891 1.00 58.47 95 PRO A O 1
ATOM 687 N N . ALA A 1 96 ? 1.074 -3.985 25.452 1.00 61.22 96 ALA A N 1
ATOM 688 C CA . ALA A 1 96 ? 0.523 -4.124 24.116 1.00 61.22 96 ALA A CA 1
ATOM 689 C C . ALA A 1 96 ? 0.191 -2.731 23.575 1.00 61.22 96 ALA A C 1
ATOM 691 O O . ALA A 1 96 ? -0.772 -2.095 24.005 1.00 61.22 96 ALA A O 1
ATOM 692 N N . GLN A 1 97 ? 1.022 -2.225 22.662 1.00 60.81 97 GLN A N 1
ATOM 693 C CA . GLN A 1 97 ? 0.657 -1.036 21.908 1.00 60.81 97 GLN A CA 1
ATOM 694 C C . GLN A 1 97 ? -0.644 -1.345 21.160 1.00 60.81 97 GLN A C 1
ATOM 696 O O . GLN A 1 97 ? -0.770 -2.443 20.609 1.00 60.81 97 GLN A O 1
ATOM 701 N N . PRO A 1 98 ? -1.616 -0.417 21.146 1.00 67.31 98 PRO A N 1
ATOM 702 C CA . PRO A 1 98 ? -2.849 -0.625 20.409 1.00 67.31 98 PRO A CA 1
ATOM 703 C C . PRO A 1 98 ? -2.491 -0.900 18.950 1.00 67.31 98 PRO A C 1
ATOM 705 O O . PRO A 1 98 ? -1.788 -0.111 18.313 1.00 67.31 98 PRO A O 1
ATOM 708 N N . ALA A 1 99 ? -2.929 -2.053 18.443 1.00 74.50 99 ALA A N 1
ATOM 709 C CA . ALA A 1 99 ? -2.683 -2.420 17.060 1.00 74.50 99 ALA A CA 1
ATOM 710 C C . ALA A 1 99 ? -3.253 -1.319 16.146 1.00 74.50 99 ALA A C 1
ATOM 712 O O . ALA A 1 99 ? -4.344 -0.803 16.422 1.00 74.50 99 ALA A O 1
ATOM 713 N N . PRO A 1 100 ? -2.537 -0.934 15.075 1.00 79.44 100 PRO A N 1
ATOM 714 C CA . PRO A 1 100 ? -3.037 0.081 14.162 1.00 79.44 100 PRO A CA 1
ATOM 715 C C . PRO A 1 100 ? -4.389 -0.334 13.563 1.00 79.44 100 PRO A C 1
ATOM 717 O O . PRO A 1 100 ? -4.794 -1.496 13.603 1.00 79.44 100 PRO A O 1
ATOM 720 N N . PHE A 1 101 ? -5.129 0.619 13.000 1.00 85.31 101 PHE A N 1
ATOM 721 C CA . PHE A 1 101 ? -6.376 0.276 12.320 1.00 85.31 101 PHE A CA 1
ATOM 722 C C . PHE A 1 101 ? -6.083 -0.482 11.025 1.00 85.31 101 PHE A C 1
ATOM 724 O O . PHE A 1 101 ? -6.636 -1.551 10.785 1.00 85.31 101 PHE A O 1
ATOM 731 N N . ALA A 1 102 ? -5.194 0.074 10.204 1.00 93.69 102 ALA A N 1
ATOM 732 C CA . ALA A 1 102 ? -4.797 -0.481 8.923 1.00 93.69 102 ALA A CA 1
ATOM 733 C C . ALA A 1 102 ? -3.393 -0.004 8.548 1.00 93.69 102 ALA A C 1
ATOM 735 O O . ALA A 1 102 ? -2.924 1.034 9.025 1.00 93.69 102 ALA A O 1
ATOM 736 N N . ARG A 1 103 ? -2.743 -0.748 7.655 1.00 95.62 103 ARG A N 1
ATOM 737 C CA . ARG A 1 103 ? -1.441 -0.390 7.087 1.00 95.62 103 ARG A CA 1
ATOM 738 C C . ARG A 1 103 ? -1.550 -0.230 5.581 1.00 95.62 103 ARG A C 1
ATOM 740 O O . ARG A 1 103 ? -2.087 -1.098 4.902 1.00 95.62 103 ARG A O 1
ATOM 747 N N . VAL A 1 104 ? -1.045 0.871 5.050 1.00 97.06 104 VAL A N 1
ATOM 748 C CA . VAL A 1 104 ? -1.157 1.187 3.626 1.00 97.06 104 VAL A CA 1
ATOM 749 C C . VAL A 1 104 ? 0.231 1.440 3.068 1.00 97.06 104 VAL A C 1
ATOM 751 O O . VAL A 1 104 ? 0.913 2.356 3.509 1.00 97.06 104 VAL A O 1
ATOM 754 N N . ALA A 1 105 ? 0.653 0.639 2.100 1.00 97.31 105 ALA A N 1
ATOM 755 C CA . ALA A 1 105 ? 1.860 0.896 1.334 1.00 97.31 105 ALA A CA 1
ATOM 756 C C . ALA A 1 105 ? 1.561 1.882 0.201 1.00 97.31 105 ALA A C 1
ATOM 758 O O . ALA A 1 105 ? 0.634 1.674 -0.580 1.00 97.31 105 ALA A O 1
ATOM 759 N N . VAL A 1 106 ? 2.347 2.948 0.110 1.00 96.88 106 VAL A N 1
ATOM 760 C CA . VAL A 1 106 ? 2.250 3.960 -0.942 1.00 96.88 106 VAL A CA 1
ATOM 761 C C . VAL A 1 106 ? 3.446 3.776 -1.861 1.00 96.88 106 VAL A C 1
ATOM 763 O O . VAL A 1 106 ? 4.576 3.912 -1.410 1.00 96.88 106 VAL A O 1
ATOM 766 N N . ALA A 1 107 ? 3.199 3.444 -3.124 1.00 96.06 107 ALA A N 1
ATOM 767 C CA . ALA A 1 107 ? 4.232 3.209 -4.123 1.00 96.06 107 ALA A CA 1
ATOM 768 C C . ALA A 1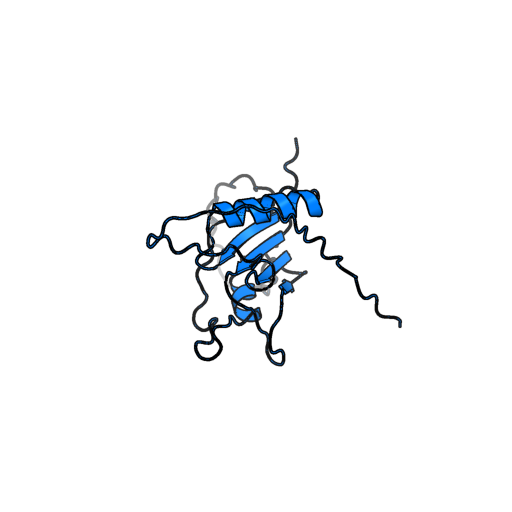 107 ? 4.385 4.402 -5.070 1.00 96.06 107 ALA A C 1
ATOM 770 O O . ALA A 1 107 ? 3.398 5.003 -5.507 1.00 96.06 107 ALA A O 1
ATOM 771 N N . ASP A 1 108 ? 5.633 4.710 -5.416 1.00 93.62 108 ASP A N 1
ATOM 772 C CA . ASP A 1 108 ? 6.000 5.746 -6.382 1.00 93.62 108 ASP A CA 1
ATOM 773 C C . ASP A 1 108 ? 5.788 5.327 -7.850 1.00 93.62 108 ASP A C 1
ATOM 775 O O . ASP A 1 108 ? 5.714 6.193 -8.722 1.00 93.62 108 ASP A O 1
ATOM 779 N N . GLN A 1 109 ? 5.656 4.023 -8.112 1.00 94.31 109 GLN A N 1
ATOM 780 C CA . GLN A 1 109 ? 5.456 3.413 -9.432 1.00 94.31 109 GLN A CA 1
ATOM 781 C C . GLN A 1 109 ? 4.028 2.876 -9.634 1.00 94.31 109 GLN A C 1
ATOM 783 O O . GLN A 1 109 ? 3.257 2.706 -8.687 1.00 94.31 109 GLN A O 1
ATOM 788 N N . ASP A 1 110 ? 3.668 2.630 -10.899 1.00 95.88 110 ASP A N 1
ATOM 789 C CA . ASP A 1 110 ? 2.364 2.074 -11.274 1.00 95.88 110 ASP A CA 1
ATOM 790 C C . ASP A 1 110 ? 2.237 0.633 -10.744 1.00 95.88 110 ASP A C 1
ATOM 792 O O . ASP A 1 110 ? 3.181 -0.162 -10.790 1.00 95.88 110 ASP A O 1
ATOM 796 N N . LEU A 1 111 ? 1.045 0.291 -10.254 1.00 96.81 111 LEU A N 1
ATOM 797 C CA . LEU A 1 111 ? 0.703 -1.054 -9.802 1.00 96.81 111 LEU A CA 1
ATOM 798 C C . LEU A 1 111 ? -0.035 -1.809 -10.912 1.00 96.81 111 LEU A C 1
ATOM 800 O O . LEU A 1 111 ? -0.831 -1.218 -11.639 1.00 96.81 111 LEU A O 1
ATOM 804 N N . TYR A 1 112 ? 0.159 -3.124 -10.996 1.00 97.31 112 TYR A N 1
ATOM 805 C CA . TYR A 1 112 ? -0.643 -4.002 -11.852 1.00 97.31 112 TYR A CA 1
ATOM 806 C C . TYR A 1 112 ? -1.019 -5.307 -11.139 1.00 97.31 112 TYR A C 1
ATOM 808 O O . TYR A 1 112 ? -0.421 -5.686 -10.126 1.00 97.31 112 TYR A O 1
ATOM 816 N N . ALA A 1 113 ? -2.021 -6.003 -11.671 1.00 97.00 113 ALA A N 1
ATOM 817 C CA . ALA A 1 113 ? -2.435 -7.332 -11.228 1.00 97.00 113 ALA A CA 1
ATOM 818 C C . ALA A 1 113 ? -2.562 -8.268 -12.441 1.00 97.00 113 ALA A C 1
ATOM 820 O O . ALA A 1 113 ? -2.768 -7.788 -13.556 1.00 97.00 113 ALA A O 1
ATOM 821 N N . PRO A 1 114 ? -2.454 -9.599 -12.272 1.00 95.81 114 PRO A N 1
ATOM 822 C CA . PRO A 1 114 ? -2.635 -10.530 -13.382 1.00 95.81 114 PRO A CA 1
ATOM 823 C C . PRO A 1 114 ? -3.995 -10.320 -14.062 1.00 95.81 114 PRO A C 1
ATOM 825 O O . PRO A 1 114 ? -5.030 -10.325 -13.399 1.00 95.81 114 PRO A O 1
ATOM 828 N N . GLY A 1 115 ? -3.982 -10.111 -15.379 1.00 96.00 115 GLY A N 1
ATOM 829 C CA . GLY A 1 115 ? -5.186 -9.819 -16.164 1.00 96.00 115 GLY A CA 1
ATOM 830 C C . GLY A 1 115 ? -5.637 -8.351 -16.156 1.00 96.00 115 GLY A C 1
ATOM 831 O O . GLY A 1 115 ? -6.674 -8.050 -16.736 1.00 96.00 115 GLY A O 1
ATOM 832 N N . GLN A 1 116 ? -4.886 -7.437 -15.533 1.00 96.19 116 GLN A N 1
ATOM 833 C CA . GLN A 1 116 ? -5.172 -5.999 -15.527 1.00 96.19 116 GLN A CA 1
ATOM 834 C C . GLN A 1 116 ? -3.916 -5.206 -15.906 1.00 96.19 116 GLN A C 1
ATOM 836 O O . GLN A 1 116 ? -2.847 -5.421 -15.340 1.00 96.19 116 GLN A O 1
ATOM 841 N N . GLU A 1 117 ? -4.043 -4.265 -16.846 1.00 94.00 117 GLU A N 1
ATOM 842 C CA . GLU A 1 117 ? -2.911 -3.451 -17.323 1.00 94.00 117 GLU A CA 1
ATOM 843 C C . GLU A 1 117 ? -2.352 -2.512 -16.247 1.00 94.00 117 GLU A C 1
ATOM 845 O O . GLU A 1 117 ? -1.152 -2.243 -16.207 1.00 94.00 117 GLU A O 1
ATOM 850 N N . PHE A 1 118 ? -3.223 -1.998 -15.379 1.00 94.94 118 PHE A N 1
ATOM 851 C CA . PHE A 1 118 ? -2.848 -1.189 -14.227 1.00 94.94 118 PHE A CA 1
ATOM 852 C C . PHE A 1 118 ? -3.977 -1.178 -13.194 1.00 94.94 118 PHE A C 1
ATOM 854 O O . PHE A 1 118 ? -5.147 -1.355 -13.535 1.00 94.94 118 PHE A O 1
ATOM 861 N N . ILE A 1 119 ? -3.622 -0.914 -11.940 1.00 96.19 119 ILE A N 1
ATOM 862 C CA . ILE A 1 119 ? -4.556 -0.652 -10.847 1.00 96.19 119 ILE A CA 1
ATOM 863 C C . ILE A 1 119 ? -4.064 0.526 -10.010 1.00 96.19 119 ILE A C 1
ATOM 865 O O . ILE A 1 119 ? -2.866 0.779 -9.911 1.00 96.19 119 ILE A O 1
ATOM 869 N N . PHE A 1 120 ? -4.988 1.241 -9.373 1.00 95.88 120 PHE A N 1
ATOM 870 C CA . PHE A 1 120 ? -4.627 2.326 -8.456 1.00 95.88 120 PHE A CA 1
ATOM 871 C C . PHE A 1 120 ? -4.369 1.824 -7.045 1.00 95.88 120 PHE A C 1
ATOM 873 O O . PHE A 1 120 ? -3.506 2.348 -6.353 1.00 95.88 120 PHE A O 1
ATOM 880 N N . ALA A 1 121 ? -5.117 0.816 -6.610 1.00 96.56 121 ALA A N 1
ATOM 881 C CA . ALA A 1 121 ? -4.996 0.263 -5.279 1.00 96.56 121 ALA A CA 1
ATOM 882 C C . ALA A 1 121 ? -5.409 -1.207 -5.265 1.00 96.56 121 ALA A C 1
ATOM 884 O O . ALA A 1 121 ? -6.203 -1.651 -6.092 1.00 96.56 121 ALA A O 1
ATOM 885 N N . LEU A 1 122 ? -4.893 -1.940 -4.286 1.00 97.44 122 LEU A N 1
ATOM 886 C CA . LEU A 1 122 ? -5.338 -3.286 -3.944 1.00 97.44 122 LEU A CA 1
ATOM 887 C C . LEU A 1 122 ? -5.381 -3.397 -2.423 1.00 97.44 122 LEU A C 1
ATOM 889 O O . LEU A 1 122 ? -4.430 -3.005 -1.749 1.00 97.44 122 LEU A O 1
ATOM 893 N N . ALA A 1 123 ? -6.472 -3.926 -1.880 1.00 97.25 123 ALA A N 1
ATOM 894 C CA . ALA A 1 123 ? -6.671 -4.042 -0.442 1.00 97.25 123 ALA A CA 1
ATOM 895 C C . ALA A 1 123 ? -6.999 -5.479 -0.032 1.00 97.25 123 ALA A C 1
ATOM 897 O O . ALA A 1 123 ? -7.720 -6.193 -0.725 1.00 97.25 123 ALA A O 1
ATOM 898 N N . ASP A 1 124 ? -6.494 -5.871 1.133 1.00 96.00 124 ASP A N 1
ATOM 899 C CA . ASP A 1 124 ? -6.858 -7.085 1.853 1.00 96.00 124 ASP A CA 1
ATOM 900 C C . ASP A 1 124 ? -7.530 -6.671 3.167 1.00 96.00 124 ASP A C 1
ATOM 902 O O . ASP A 1 124 ? -6.881 -6.287 4.146 1.00 96.00 124 ASP A O 1
ATOM 906 N N . ALA A 1 125 ? -8.863 -6.738 3.163 1.00 92.25 125 ALA A N 1
ATOM 907 C CA . ALA A 1 125 ? -9.696 -6.363 4.299 1.00 92.25 125 ALA A CA 1
ATOM 908 C C . ALA A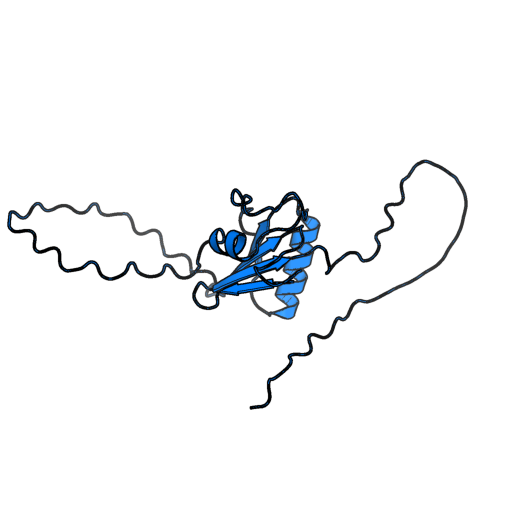 1 125 ? -9.460 -7.261 5.524 1.00 92.25 125 ALA A C 1
ATOM 910 O O . ALA A 1 125 ? -9.538 -6.777 6.653 1.00 92.25 125 ALA A O 1
ATOM 911 N N . LYS A 1 126 ? -9.124 -8.545 5.321 1.00 89.62 126 LYS A N 1
ATOM 912 C CA . LYS A 1 126 ? -8.861 -9.489 6.420 1.00 89.62 126 LYS A CA 1
ATOM 913 C C . LYS A 1 126 ? -7.550 -9.142 7.122 1.00 89.62 126 LYS A C 1
ATOM 915 O O . LYS A 1 126 ? -7.511 -9.066 8.346 1.00 89.62 126 LYS A O 1
ATOM 920 N N . GLY A 1 127 ? -6.502 -8.865 6.346 1.00 90.62 127 GLY A N 1
ATOM 921 C CA . GLY A 1 127 ? -5.194 -8.446 6.862 1.00 90.62 127 GLY A CA 1
ATOM 922 C C . GLY A 1 127 ? -5.120 -6.980 7.313 1.00 90.62 127 GLY A C 1
ATOM 923 O O . GLY A 1 127 ? -4.104 -6.570 7.884 1.00 90.62 127 GLY A O 1
ATOM 924 N N . ARG A 1 128 ? -6.174 -6.188 7.051 1.00 94.31 128 ARG A N 1
ATOM 925 C CA . ARG A 1 128 ? -6.222 -4.724 7.223 1.00 94.31 128 ARG A CA 1
ATOM 926 C C . ARG A 1 128 ? -5.008 -4.039 6.599 1.00 94.31 128 ARG A C 1
ATOM 928 O O . ARG A 1 128 ? -4.309 -3.249 7.241 1.00 94.31 128 ARG A O 1
ATOM 935 N N . ARG A 1 129 ? -4.738 -4.394 5.346 1.00 96.19 129 ARG A N 1
ATOM 936 C CA . ARG A 1 129 ? -3.604 -3.880 4.580 1.00 96.19 129 ARG A CA 1
ATOM 937 C C . ARG A 1 129 ? -4.029 -3.461 3.184 1.00 96.19 129 ARG A C 1
ATOM 939 O O . ARG A 1 129 ? -4.937 -4.054 2.607 1.00 96.19 129 ARG A O 1
ATOM 946 N N . ALA A 1 130 ? -3.371 -2.450 2.641 1.00 97.44 130 ALA A N 1
ATOM 947 C CA . ALA A 1 130 ? -3.596 -1.998 1.278 1.00 97.44 130 ALA A CA 1
ATOM 948 C C . ALA A 1 130 ? -2.294 -1.534 0.625 1.00 97.44 130 ALA A C 1
ATOM 950 O O . ALA A 1 130 ? -1.334 -1.187 1.309 1.00 97.44 130 ALA A O 1
ATOM 951 N N . VAL A 1 131 ? -2.279 -1.517 -0.701 1.00 97.38 131 VAL A N 1
ATOM 952 C CA . VAL A 1 131 ? -1.261 -0.870 -1.531 1.00 97.38 131 VAL A CA 1
ATOM 953 C C . VAL A 1 131 ? -1.940 0.189 -2.395 1.00 97.38 131 VAL A C 1
ATOM 955 O O . VAL A 1 131 ? -3.068 -0.021 -2.843 1.00 97.38 131 VAL A O 1
ATOM 958 N N . LEU A 1 132 ? -1.269 1.314 -2.619 1.00 96.38 132 LEU A N 1
ATOM 959 C CA . LEU A 1 132 ? -1.750 2.454 -3.398 1.00 96.38 132 LEU A CA 1
ATOM 960 C C . LEU A 1 132 ? -0.633 2.951 -4.327 1.00 96.38 132 LEU A C 1
ATOM 962 O O . LEU A 1 132 ? 0.484 3.177 -3.872 1.00 96.38 132 LEU A O 1
ATOM 966 N N . ALA A 1 133 ? -0.942 3.160 -5.605 1.00 95.12 133 ALA A N 1
ATOM 967 C CA . ALA A 1 133 ? -0.046 3.745 -6.598 1.00 95.12 133 ALA A CA 1
ATOM 968 C C . ALA A 1 133 ? -0.207 5.273 -6.646 1.00 95.12 133 ALA A C 1
ATOM 970 O O . ALA A 1 133 ? -1.312 5.784 -6.846 1.00 95.12 133 ALA A O 1
ATOM 971 N N . ARG A 1 134 ? 0.896 6.018 -6.532 1.00 85.69 134 ARG A N 1
ATOM 972 C CA . ARG A 1 134 ? 0.933 7.484 -6.672 1.00 85.69 134 ARG A CA 1
ATOM 973 C C . ARG A 1 134 ? 1.032 8.044 -8.108 1.00 85.69 134 ARG A C 1
ATOM 975 O O . ARG A 1 134 ? 0.446 9.109 -8.320 1.00 85.69 134 ARG A O 1
ATOM 982 N N . PRO A 1 135 ? 1.721 7.436 -9.102 1.00 70.00 135 PRO A N 1
ATOM 983 C CA . PRO A 1 135 ? 2.145 8.136 -10.331 1.00 70.00 135 PRO A CA 1
ATOM 984 C C . PRO A 1 135 ? 1.039 8.826 -11.134 1.00 70.00 135 PRO A C 1
ATOM 986 O O . PRO A 1 135 ? 1.292 9.817 -11.822 1.00 70.00 135 PRO A O 1
ATOM 989 N N . ARG A 1 136 ? -0.201 8.348 -11.023 1.00 62.38 136 ARG A N 1
ATOM 990 C CA . ARG A 1 136 ? -1.353 8.887 -11.756 1.00 62.38 136 ARG A CA 1
ATOM 991 C C . ARG A 1 136 ? -2.209 9.870 -10.958 1.00 62.38 136 ARG A C 1
ATOM 993 O O . ARG A 1 136 ? -3.067 10.521 -11.539 1.00 62.38 136 ARG A O 1
ATOM 1000 N N . CYS A 1 137 ? -1.941 10.041 -9.664 1.00 57.88 137 CYS A N 1
ATOM 1001 C CA . CYS A 1 137 ? -2.682 10.961 -8.797 1.00 57.88 137 CYS A CA 1
ATOM 1002 C C . CYS A 1 137 ? -2.105 12.386 -8.754 1.00 57.88 137 CYS A C 1
ATOM 1004 O O . CYS A 1 137 ? -2.723 13.258 -8.149 1.00 57.88 137 CYS A O 1
ATOM 1006 N N . GLY A 1 138 ? -0.924 12.650 -9.334 1.00 53.59 138 GLY A N 1
ATOM 1007 C CA . GLY A 1 138 ? -0.135 13.790 -8.848 1.00 53.59 138 GLY A CA 1
ATOM 1008 C C . GLY A 1 138 ? 0.785 14.533 -9.805 1.00 53.59 138 GLY A C 1
ATOM 1009 O O . GLY A 1 138 ? 1.441 15.465 -9.345 1.00 53.59 138 GLY A O 1
ATOM 1010 N N . ARG A 1 139 ? 0.817 14.249 -11.114 1.00 49.47 139 ARG A N 1
ATOM 1011 C CA . ARG A 1 139 ? 1.410 15.217 -12.057 1.00 49.47 139 ARG A CA 1
ATOM 1012 C C . ARG A 1 139 ? 0.428 16.360 -12.325 1.00 49.47 139 ARG A C 1
ATOM 1014 O O . ARG A 1 139 ? 0.066 16.633 -13.465 1.00 49.47 139 ARG A O 1
ATOM 1021 N N . SER A 1 140 ? 0.070 17.102 -11.272 1.00 47.50 140 SER A N 1
ATOM 1022 C CA . SER A 1 140 ? -0.035 18.545 -11.463 1.00 47.50 140 SER A CA 1
ATOM 1023 C C . SER A 1 140 ? 1.327 18.948 -12.001 1.00 47.50 140 SER A C 1
ATOM 1025 O O . SER A 1 140 ? 2.345 18.682 -11.361 1.00 47.50 140 SER A O 1
ATOM 1027 N N . ARG A 1 141 ? 1.353 19.412 -13.249 1.00 47.22 141 ARG A N 1
ATOM 1028 C CA . ARG A 1 141 ? 2.548 19.821 -13.978 1.00 47.22 141 ARG A CA 1
ATOM 1029 C C . ARG A 1 141 ? 3.317 20.857 -13.148 1.00 47.22 141 ARG A C 1
ATOM 1031 O O . ARG A 1 141 ? 3.196 22.050 -13.393 1.00 47.22 141 ARG A O 1
ATOM 1038 N N . ARG A 1 142 ? 4.144 20.433 -12.189 1.00 50.50 142 ARG A N 1
ATOM 1039 C CA . ARG A 1 142 ? 5.284 21.238 -11.768 1.00 50.50 142 ARG A CA 1
ATOM 1040 C C . ARG A 1 142 ? 6.185 21.226 -12.982 1.00 50.50 142 ARG A C 1
ATOM 1042 O O . ARG A 1 142 ? 6.848 20.2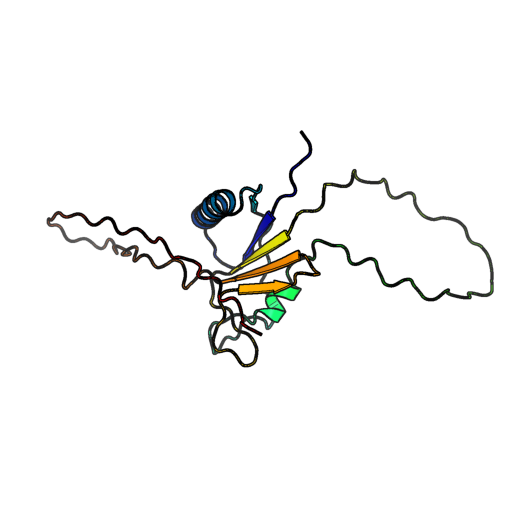32 -13.271 1.00 50.50 142 ARG A O 1
ATOM 1049 N N . SER A 1 143 ? 6.097 22.298 -13.760 1.00 46.06 143 SER A N 1
ATOM 1050 C CA . SER A 1 143 ? 7.150 22.674 -14.674 1.00 46.06 143 SER A CA 1
ATOM 1051 C C . SER A 1 143 ? 8.442 22.611 -13.869 1.00 46.06 143 SER A C 1
ATOM 1053 O O . SER A 1 143 ? 8.717 23.447 -13.013 1.00 46.06 143 SER A O 1
ATOM 1055 N N . THR A 1 144 ? 9.236 21.572 -14.096 1.00 53.38 144 THR A N 1
ATOM 1056 C CA . THR A 1 144 ? 10.671 21.637 -13.862 1.00 53.38 144 THR A CA 1
ATOM 1057 C C . THR A 1 144 ? 11.166 22.751 -14.772 1.00 53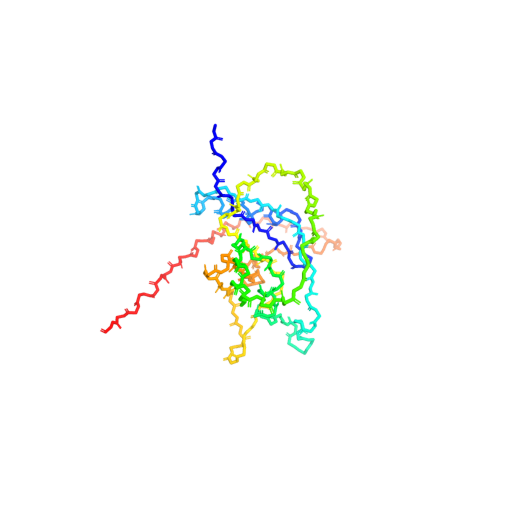.38 144 THR A C 1
ATOM 1059 O O . THR A 1 144 ? 11.528 22.519 -15.924 1.00 53.38 144 THR A O 1
ATOM 1062 N N . GLY A 1 145 ? 11.079 23.984 -14.269 1.00 46.03 145 GLY A N 1
ATOM 1063 C CA . GLY A 1 145 ? 11.858 25.110 -14.730 1.00 46.03 145 GLY A CA 1
ATOM 1064 C C . GLY A 1 145 ? 13.302 24.681 -14.584 1.00 46.03 145 GLY A C 1
ATOM 1065 O O . GLY A 1 145 ? 13.889 24.747 -13.510 1.00 46.03 145 GLY A O 1
ATOM 1066 N N . ARG A 1 146 ? 13.831 24.121 -15.667 1.00 46.09 146 ARG A N 1
ATOM 1067 C CA . ARG A 1 146 ? 15.246 23.874 -15.838 1.00 46.09 146 ARG A CA 1
ATOM 1068 C C . ARG A 1 146 ? 15.868 25.265 -15.900 1.00 46.09 146 ARG A C 1
ATOM 1070 O O . ARG A 1 146 ? 15.797 25.935 -16.924 1.00 46.09 146 ARG A O 1
ATOM 1077 N N . THR A 1 147 ? 16.377 25.727 -14.762 1.00 49.38 147 THR A N 1
ATOM 1078 C CA . THR A 1 147 ? 17.158 26.956 -14.631 1.00 49.38 147 THR A CA 1
ATOM 1079 C C . THR A 1 147 ? 18.479 26.762 -15.367 1.00 49.38 147 THR A C 1
ATOM 1081 O O . THR A 1 147 ? 19.504 26.443 -14.780 1.00 49.38 147 THR A O 1
ATOM 1084 N N . THR A 1 148 ? 18.450 26.922 -16.681 1.00 53.31 148 THR A N 1
ATOM 1085 C CA . THR A 1 148 ? 19.623 27.275 -17.479 1.00 53.31 148 THR A CA 1
ATOM 1086 C C . THR A 1 148 ? 19.265 28.594 -18.137 1.00 53.31 148 THR A C 1
ATOM 1088 O O . THR A 1 148 ? 18.272 28.670 -18.855 1.00 53.31 148 THR A O 1
ATOM 1091 N N . GLY A 1 149 ? 19.984 29.643 -17.739 1.00 54.53 149 GLY A N 1
ATOM 1092 C CA . GLY A 1 149 ? 19.550 31.030 -17.824 1.00 54.53 149 GLY A CA 1
ATOM 1093 C C . GLY A 1 149 ? 18.995 31.468 -19.175 1.00 54.53 149 GLY A C 1
ATOM 1094 O O . GLY A 1 149 ? 19.556 31.187 -20.225 1.00 54.53 149 GLY A O 1
ATOM 1095 N N . SER A 1 150 ? 17.922 32.245 -19.117 1.00 44.91 150 SER A N 1
ATOM 1096 C CA . SER A 1 150 ? 17.689 33.308 -20.082 1.00 44.91 150 SER A CA 1
ATOM 1097 C C . SER A 1 150 ? 16.747 34.323 -19.451 1.00 44.91 150 SER A C 1
ATOM 1099 O O . SER A 1 150 ? 15.675 33.984 -18.947 1.00 44.91 150 SER A O 1
ATOM 1101 N N . ALA A 1 151 ? 17.205 35.566 -19.400 1.00 53.78 151 ALA A N 1
ATOM 1102 C CA . ALA A 1 151 ? 16.434 36.700 -18.943 1.00 53.78 151 ALA A CA 1
ATOM 1103 C C . ALA A 1 151 ? 15.253 36.954 -19.892 1.00 53.78 151 ALA A C 1
ATOM 1105 O O . ALA A 1 151 ? 15.458 37.029 -21.097 1.00 53.78 151 ALA A O 1
ATOM 1106 N N . ALA A 1 152 ? 14.053 37.130 -19.330 1.00 49.50 152 ALA A N 1
ATOM 1107 C CA . ALA A 1 152 ? 13.072 38.174 -19.664 1.00 49.50 152 ALA A CA 1
ATOM 1108 C C . ALA A 1 152 ? 11.625 37.708 -19.412 1.00 49.50 152 ALA A C 1
ATOM 1110 O O . ALA A 1 152 ? 11.158 36.738 -19.991 1.00 49.50 152 ALA A O 1
ATOM 1111 N N . ARG A 1 153 ? 10.938 38.478 -18.554 1.00 46.66 153 ARG A N 1
ATOM 1112 C CA . ARG A 1 153 ? 9.500 38.826 -18.548 1.00 46.66 153 ARG A CA 1
ATOM 1113 C C . ARG A 1 153 ? 8.483 37.785 -19.063 1.00 46.66 153 ARG A C 1
ATOM 1115 O O . ARG A 1 153 ? 8.365 37.585 -20.261 1.00 46.66 153 ARG A O 1
ATOM 1122 N N . ALA A 1 154 ? 7.556 37.367 -18.196 1.00 43.25 154 ALA A N 1
ATOM 1123 C CA . ALA A 1 154 ? 6.218 37.979 -18.078 1.00 43.25 154 ALA A CA 1
ATOM 1124 C C . ALA A 1 154 ? 5.213 37.078 -17.325 1.00 43.25 154 ALA A C 1
ATOM 1126 O O . ALA A 1 154 ? 5.107 35.877 -17.538 1.00 43.25 154 ALA A O 1
ATOM 1127 N N . THR A 1 155 ? 4.476 37.751 -16.447 1.00 51.00 155 THR A N 1
ATOM 1128 C CA . THR A 1 155 ? 3.138 37.546 -15.875 1.00 51.00 155 THR A CA 1
ATOM 1129 C C . THR A 1 155 ? 2.212 36.515 -16.554 1.00 51.00 155 THR A C 1
ATOM 1131 O O . THR A 1 155 ? 1.887 36.661 -17.726 1.00 51.00 155 THR A O 1
ATOM 1134 N N . THR A 1 156 ? 1.640 35.562 -15.802 1.00 50.00 156 THR A N 1
ATOM 1135 C CA . THR A 1 156 ? 0.223 35.559 -15.341 1.00 50.00 156 THR A CA 1
ATO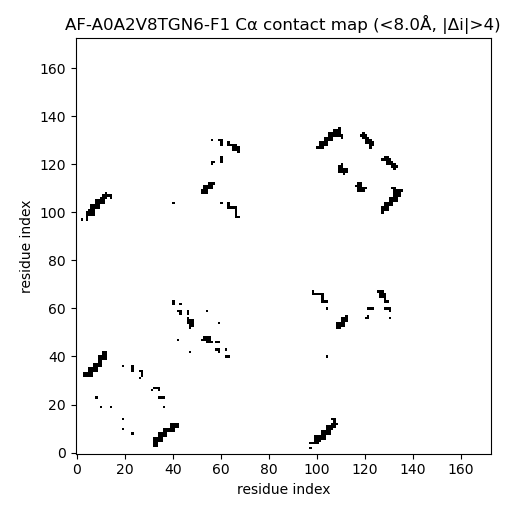M 1136 C C . THR A 1 156 ? -0.213 34.217 -14.719 1.00 50.00 156 THR A C 1
ATOM 1138 O O . THR A 1 156 ? 0.180 33.137 -15.142 1.00 50.00 156 THR A O 1
ATOM 1141 N N . SER A 1 157 ? -1.032 34.369 -13.672 1.00 49.44 157 SER A N 1
ATOM 1142 C CA . SER A 1 157 ? -1.994 33.466 -13.019 1.00 49.44 157 SER A CA 1
ATOM 1143 C C . SER A 1 157 ? -2.395 32.158 -13.722 1.00 49.44 157 SER A C 1
ATOM 1145 O O . SER A 1 157 ? -2.802 32.176 -14.879 1.00 49.44 157 SER A O 1
ATOM 1147 N N . SER A 1 158 ? -2.478 31.065 -12.952 1.00 42.03 158 SER A N 1
ATOM 1148 C CA . SER A 1 158 ? -3.636 30.159 -13.018 1.00 42.03 158 SER A CA 1
ATOM 1149 C C . SER A 1 158 ? -3.711 29.260 -11.780 1.00 42.03 158 SER A C 1
ATOM 1151 O O . SER A 1 158 ? -2.770 28.540 -11.447 1.00 42.03 158 SER A O 1
ATOM 1153 N N . VAL A 1 159 ? -4.852 29.324 -11.097 1.00 57.09 159 VAL A N 1
ATOM 1154 C CA . VAL A 1 159 ? -5.241 28.480 -9.965 1.00 57.09 159 VAL A CA 1
ATOM 1155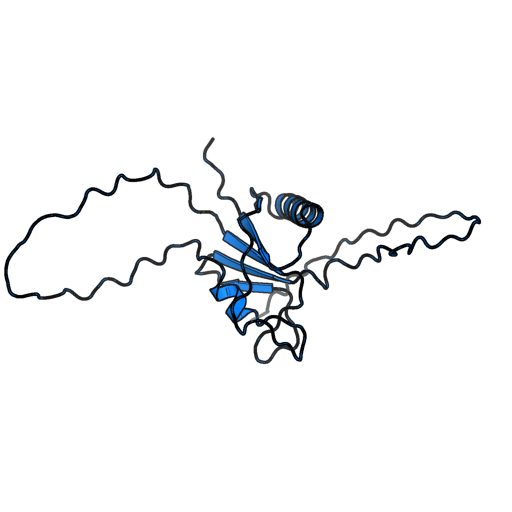 C C . VAL A 1 159 ? -6.066 27.330 -10.544 1.00 57.09 159 VAL A C 1
ATOM 1157 O O . VAL A 1 159 ? -7.145 27.571 -11.078 1.00 57.09 159 VAL A O 1
ATOM 1160 N N . ALA A 1 160 ? -5.583 26.089 -10.462 1.00 44.88 160 ALA A N 1
ATOM 1161 C CA . ALA A 1 160 ? -6.341 24.910 -10.888 1.00 44.88 160 ALA A CA 1
ATOM 1162 C C . ALA A 1 160 ? -6.449 23.915 -9.726 1.00 44.88 160 ALA A C 1
ATOM 1164 O O . ALA A 1 160 ? -5.496 23.213 -9.385 1.00 44.88 160 ALA A O 1
ATOM 1165 N N . GLY A 1 161 ? -7.624 23.906 -9.093 1.00 43.53 161 GLY A N 1
ATOM 1166 C CA . GLY A 1 161 ? -8.015 22.928 -8.086 1.00 43.53 161 GLY A CA 1
ATOM 1167 C C . GLY A 1 161 ? -8.257 21.549 -8.701 1.00 43.53 161 GLY A C 1
ATOM 1168 O O . GLY A 1 161 ? -8.758 21.431 -9.814 1.00 43.53 161 GLY A O 1
ATOM 1169 N N . CYS A 1 162 ? -7.915 20.501 -7.955 1.00 40.00 162 CYS A N 1
ATOM 1170 C CA . CYS A 1 162 ? -8.284 19.121 -8.261 1.00 40.00 162 CYS A CA 1
ATOM 1171 C C . CYS A 1 162 ? -9.173 18.603 -7.127 1.00 40.00 162 CYS A C 1
ATOM 1173 O O . CYS A 1 162 ? -8.685 18.101 -6.117 1.00 40.00 162 CYS A O 1
ATOM 1175 N N . ALA A 1 163 ? -10.485 18.766 -7.290 1.00 45.97 163 ALA A N 1
ATOM 1176 C CA . ALA A 1 163 ? -11.495 18.009 -6.563 1.00 45.97 163 ALA A CA 1
ATOM 1177 C C . ALA A 1 163 ? -11.916 16.848 -7.474 1.00 45.97 163 ALA A C 1
ATOM 1179 O O . ALA A 1 163 ? -12.729 17.024 -8.376 1.00 45.97 163 ALA A O 1
ATOM 1180 N N . GLY A 1 164 ? -11.289 15.685 -7.297 1.00 40.59 164 GLY A N 1
ATOM 1181 C CA . GLY A 1 164 ? -11.729 14.447 -7.933 1.00 40.59 164 GLY A CA 1
ATOM 1182 C C . GLY A 1 164 ? -12.784 13.781 -7.059 1.00 40.59 164 GLY A C 1
ATOM 1183 O O . GLY A 1 164 ? -12.450 13.270 -5.991 1.00 40.59 164 GLY A O 1
ATOM 1184 N N . SER A 1 165 ? -14.041 13.821 -7.498 1.00 42.03 165 SER A N 1
ATOM 1185 C CA . SER A 1 165 ? -15.145 13.045 -6.927 1.00 42.03 165 SER A CA 1
ATOM 1186 C C . SER A 1 165 ? -14.864 11.545 -7.039 1.00 42.03 165 SER A C 1
ATOM 1188 O O . SER A 1 165 ? -14.653 11.027 -8.133 1.00 42.03 165 SER A O 1
ATOM 1190 N N . LEU A 1 166 ? -14.888 10.849 -5.903 1.00 43.97 166 LEU A N 1
ATOM 1191 C CA . LEU A 1 166 ? -15.004 9.394 -5.824 1.00 43.97 166 LEU A CA 1
ATOM 1192 C C . LEU A 1 166 ? -16.489 9.034 -5.976 1.00 43.97 166 LEU A C 1
ATOM 1194 O O . LEU A 1 166 ? -17.231 9.041 -4.999 1.00 43.97 166 LEU A O 1
ATOM 1198 N N . GLU A 1 167 ? -16.926 8.754 -7.202 1.00 44.41 167 GLU A N 1
ATOM 1199 C CA . GLU A 1 167 ? -18.210 8.090 -7.455 1.00 44.41 167 GLU A CA 1
ATOM 1200 C C . GLU A 1 167 ? -18.058 6.603 -7.114 1.00 44.41 167 GLU A C 1
ATOM 1202 O O . GLU A 1 167 ? -17.361 5.845 -7.794 1.00 44.41 167 GLU A O 1
ATOM 1207 N N . ALA A 1 168 ? -18.677 6.198 -6.008 1.00 47.94 168 ALA A N 1
ATOM 1208 C CA . ALA A 1 168 ? -18.826 4.805 -5.630 1.00 47.94 168 ALA A CA 1
ATOM 1209 C C . ALA A 1 168 ? -19.913 4.171 -6.510 1.00 47.94 168 ALA A C 1
ATOM 1211 O O . ALA A 1 168 ? -21.103 4.388 -6.294 1.00 47.94 168 ALA A O 1
ATOM 1212 N N . GLY A 1 169 ? -19.502 3.379 -7.501 1.00 50.56 169 GLY A N 1
ATOM 1213 C CA . GLY A 1 169 ? -20.409 2.523 -8.259 1.00 50.56 169 GLY A CA 1
ATOM 1214 C C . GLY A 1 169 ? -20.994 1.437 -7.356 1.00 50.56 169 GLY A C 1
ATOM 1215 O O . GLY A 1 169 ? -20.310 0.476 -7.008 1.00 50.56 169 GLY A O 1
ATOM 1216 N N . VAL A 1 170 ? -22.255 1.608 -6.965 1.00 58.88 170 VAL A N 1
ATOM 1217 C CA . VAL A 1 170 ? -23.073 0.576 -6.319 1.00 58.88 170 VAL A CA 1
ATOM 1218 C C . VAL A 1 170 ? -23.538 -0.404 -7.405 1.00 58.88 170 VAL A C 1
ATOM 1220 O O . VAL A 1 170 ? -24.170 0.038 -8.365 1.00 58.88 170 VAL A O 1
ATOM 1223 N N . PRO A 1 171 ? -23.259 -1.715 -7.304 1.00 65.62 171 PRO A N 1
ATOM 1224 C CA . PRO A 1 171 ? -23.843 -2.689 -8.216 1.00 65.62 171 PRO A CA 1
ATOM 1225 C C . PRO A 1 171 ? -25.330 -2.872 -7.883 1.00 65.62 171 PRO A C 1
ATOM 1227 O O . PRO A 1 171 ? -25.678 -3.165 -6.739 1.00 65.62 171 PRO A O 1
ATOM 1230 N N . GLN A 1 172 ? -26.210 -2.695 -8.872 1.00 54.25 172 GLN A N 1
ATOM 1231 C CA . GLN A 1 172 ? -27.586 -3.185 -8.770 1.00 54.25 172 GLN A CA 1
ATOM 1232 C C . GLN A 1 172 ? -27.595 -4.703 -8.975 1.00 54.25 172 GLN A C 1
ATOM 1234 O O . GLN A 1 172 ? -26.912 -5.216 -9.864 1.00 54.25 172 GLN A O 1
ATOM 1239 N N . ALA A 1 173 ? -28.324 -5.379 -8.087 1.00 69.38 173 ALA A N 1
ATOM 1240 C CA . ALA A 1 173 ? -28.595 -6.811 -8.098 1.00 69.38 173 ALA A CA 1
ATOM 1241 C C . ALA A 1 173 ? -29.743 -7.156 -9.054 1.00 69.38 173 ALA A C 1
ATOM 1243 O O . ALA A 1 173 ? -30.636 -6.294 -9.222 1.00 69.38 173 ALA A O 1
#

Mean predicted aligned error: 12.96 Å

Solvent-accessible surface area (backbone atoms only — not comparable to full-atom values): 11259 Å² total; per-residue (Å²): 130,82,80,70,55,27,34,33,38,20,42,30,67,95,64,55,68,72,55,53,53,50,51,39,55,52,48,27,69,74,70,73,45,53,56,45,79,51,70,72,48,77,83,54,88,85,22,62,40,83,90,77,65,30,32,37,40,71,53,50,45,68,70,49,70,57,50,54,76,72,73,74,75,82,72,73,85,78,85,70,91,75,84,92,78,91,80,80,81,86,71,80,78,70,82,80,70,80,60,50,60,30,34,34,37,41,28,57,48,47,24,22,49,96,98,41,93,61,43,58,61,54,72,41,78,84,37,27,30,32,31,36,36,42,60,87,78,60,76,69,80,75,74,79,74,74,88,66,90,76,93,78,89,84,90,82,88,84,90,81,85,84,85,79,81,84,80,79,83,75,84,83,131

pLDDT: mean 78.08, std 20.01, range [40.0, 97.81]